Protein AF-A0A8B5WD31-F1 (afdb_monomer)

Nearest PDB structures (foldseek):
  7qjd-assembly1_n  TM=5.435E-01  e=7.075E+00  Homo sapiens

Sequence (57 aa):
MPRLADEITRRRTFAIISHPDAGKTTLTEKFLLFGGAIQLAGSVKSRKASRHATSDW

pLDDT: mean 83.81, std 14.86, range [43.78, 97.31]

Secondary structure (DSSP, 8-state):
---HHHHHHH---------TTSSHHHHHHHHHHHTT-HHHHHHHHHHHHHTTSS---

Radius of gyration: 15.97 Å; Cα contacts (8 Å, |Δi|>4): 22; chains: 1; bounding box: 39×20×45 Å

Foldseek 3Di:
DDDPVNVVVPDDDDDDDDDPPPCRLVVVLVVCVVVVVNVVSVVSVVVVVVVVPDDDD

Solvent-accessible surface area (backbone atoms only — not comparable to full-atom values): 3726 Å² total; per-residue (Å²): 129,86,52,72,67,61,59,58,71,72,63,85,87,85,84,91,85,76,65,87,89,72,42,67,67,63,53,51,29,50,53,26,47,77,69,68,37,50,70,61,20,50,52,51,50,49,58,54,53,60,66,68,73,53,84,89,126

Mean predicted aligned error: 7.58 Å

Structure (mmCIF, N/CA/C/O backbone):
data_AF-A0A8B5WD31-F1
#
_entry.id   AF-A0A8B5WD31-F1
#
loop_
_atom_site.group_PDB
_atom_site.id
_atom_site.type_symbol
_atom_site.label_atom_id
_atom_site.label_alt_id
_atom_site.label_comp_id
_atom_site.label_asym_id
_atom_site.label_entity_id
_atom_site.label_seq_id
_atom_site.pdbx_PDB_ins_code
_atom_site.Cartn_x
_atom_site.Cartn_y
_atom_site.Cartn_z
_atom_site.occupancy
_atom_site.B_iso_or_equiv
_atom_site.auth_seq_id
_atom_site.auth_comp_id
_atom_site.auth_asym_id
_atom_site.auth_atom_id
_atom_site.pdbx_PDB_model_num
ATOM 1 N N . MET A 1 1 ? -15.087 -0.497 25.001 1.00 71.62 1 MET A N 1
ATOM 2 C CA . MET A 1 1 ? -14.961 -1.512 23.934 1.00 71.62 1 MET A CA 1
ATOM 3 C C . MET A 1 1 ? -15.616 -0.958 22.684 1.00 71.62 1 MET A C 1
ATOM 5 O O . MET A 1 1 ? -16.758 -0.524 22.798 1.00 71.62 1 MET A O 1
ATOM 9 N N . PRO A 1 2 ? -14.914 -0.874 21.543 1.00 80.38 2 PRO A N 1
ATOM 10 C CA . PRO A 1 2 ? -15.540 -0.438 20.298 1.00 80.38 2 PRO A CA 1
ATOM 11 C C . PRO A 1 2 ? -16.661 -1.412 19.914 1.00 80.38 2 PRO A C 1
ATOM 13 O O . PRO A 1 2 ? -16.541 -2.619 20.137 1.00 80.38 2 PRO A O 1
ATOM 16 N N . ARG A 1 3 ? -17.777 -0.898 19.386 1.00 95.25 3 ARG A N 1
ATOM 17 C CA . ARG A 1 3 ? -18.903 -1.751 18.985 1.00 95.25 3 ARG A CA 1
ATOM 18 C C . ARG A 1 3 ? -18.565 -2.438 17.667 1.00 95.25 3 ARG A C 1
ATOM 20 O O . ARG A 1 3 ? -17.923 -1.847 16.801 1.00 95.25 3 ARG A O 1
ATOM 27 N N . LEU A 1 4 ? -19.068 -3.657 17.474 1.00 96.38 4 LEU A N 1
ATOM 28 C CA . LEU A 1 4 ? -18.843 -4.438 16.251 1.00 96.38 4 LEU A CA 1
ATOM 29 C C . LEU A 1 4 ? -19.207 -3.661 14.969 1.00 96.38 4 LEU A C 1
ATOM 31 O O . LEU A 1 4 ? -18.498 -3.743 13.971 1.00 96.38 4 LEU A O 1
ATOM 35 N N . ALA A 1 5 ? -20.276 -2.864 15.001 1.00 96.75 5 ALA A N 1
ATOM 36 C CA . ALA A 1 5 ? -20.675 -2.031 13.867 1.00 96.75 5 ALA A CA 1
ATOM 37 C C . ALA A 1 5 ? -19.634 -0.946 13.522 1.00 96.75 5 ALA A C 1
ATOM 39 O O . ALA A 1 5 ? -19.351 -0.7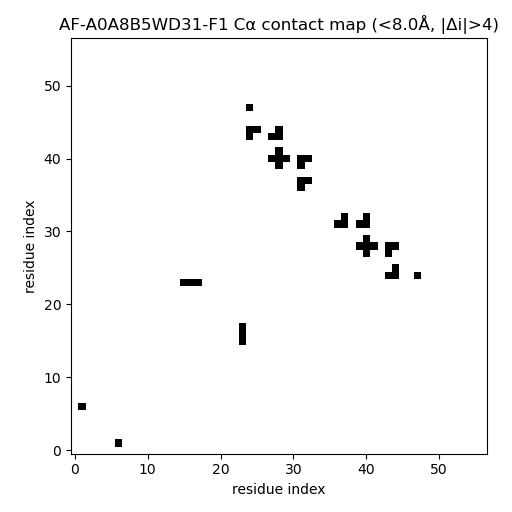09 12.344 1.00 96.75 5 ALA A O 1
ATOM 40 N N . ASP A 1 6 ? -19.019 -0.330 14.537 1.00 97.31 6 ASP A N 1
ATOM 41 C CA . ASP A 1 6 ? -17.990 0.702 14.356 1.00 97.31 6 ASP A CA 1
ATOM 42 C C . ASP A 1 6 ? -16.735 0.086 13.709 1.00 97.31 6 ASP A C 1
ATOM 44 O O . ASP A 1 6 ? -16.138 0.655 12.795 1.00 97.31 6 ASP A O 1
ATOM 48 N N . GLU A 1 7 ? -16.386 -1.134 14.128 1.00 96.56 7 GLU A N 1
ATOM 49 C CA . GLU A 1 7 ? -15.298 -1.942 13.577 1.00 96.56 7 GLU A CA 1
ATOM 50 C C . GLU A 1 7 ? -15.503 -2.298 12.099 1.00 96.56 7 GLU A C 1
ATOM 52 O O . GLU A 1 7 ? -14.572 -2.227 11.293 1.00 96.56 7 GLU A O 1
ATOM 57 N N . ILE A 1 8 ? -16.710 -2.707 11.720 1.00 96.81 8 ILE A N 1
ATOM 58 C CA . ILE A 1 8 ? -17.027 -3.062 10.331 1.00 96.81 8 ILE A CA 1
ATOM 59 C C . ILE A 1 8 ? -16.943 -1.815 9.442 1.00 96.81 8 ILE A C 1
ATOM 61 O O . ILE A 1 8 ? -16.301 -1.842 8.392 1.00 96.81 8 ILE A O 1
ATOM 65 N N . THR A 1 9 ? -17.502 -0.697 9.908 1.00 97.31 9 THR A N 1
ATOM 66 C CA . THR A 1 9 ? -17.635 0.543 9.127 1.00 97.31 9 THR A CA 1
ATOM 67 C C . THR A 1 9 ? -16.290 1.169 8.754 1.00 97.31 9 THR A C 1
ATOM 69 O O . THR A 1 9 ? -16.175 1.810 7.708 1.00 97.31 9 THR A O 1
ATOM 72 N N . ARG A 1 10 ? -15.248 0.969 9.566 1.00 96.00 10 ARG A N 1
ATOM 73 C CA . ARG A 1 10 ? -13.902 1.525 9.340 1.00 96.00 10 ARG A CA 1
ATOM 74 C C . ARG A 1 10 ? -13.005 0.699 8.408 1.00 96.00 10 ARG A C 1
ATOM 76 O O . ARG A 1 10 ? -11.983 1.206 7.958 1.00 96.00 10 ARG A O 1
ATOM 83 N N . ARG A 1 11 ? -13.362 -0.549 8.077 1.00 96.50 11 ARG A N 1
ATOM 84 C CA . ARG A 1 11 ? -12.550 -1.403 7.187 1.00 96.50 11 ARG A CA 1
ATOM 85 C C . ARG A 1 11 ? -12.729 -1.020 5.717 1.00 96.50 11 ARG A C 1
ATOM 87 O O . ARG A 1 11 ? -13.834 -0.723 5.265 1.00 96.50 11 ARG A O 1
ATOM 94 N N . ARG A 1 12 ? -11.638 -1.049 4.952 1.00 95.81 12 ARG A N 1
ATOM 95 C CA . ARG A 1 12 ? -11.633 -0.881 3.492 1.00 95.81 12 ARG A CA 1
ATOM 96 C C . ARG A 1 12 ? -10.757 -1.977 2.888 1.00 95.81 12 ARG A C 1
ATOM 98 O O . ARG A 1 12 ? -9.563 -2.022 3.163 1.00 95.81 12 ARG A O 1
ATOM 105 N N . THR A 1 13 ? -11.356 -2.849 2.083 1.00 96.56 13 THR A N 1
ATOM 106 C CA . THR A 1 13 ? -10.675 -3.961 1.402 1.00 96.56 13 THR A CA 1
ATOM 107 C C . THR A 1 13 ? -10.831 -3.763 -0.096 1.00 96.56 13 THR A C 1
ATOM 109 O O . THR A 1 13 ? -11.952 -3.641 -0.582 1.00 96.56 13 THR A O 1
ATOM 112 N N . PHE A 1 14 ? -9.719 -3.690 -0.821 1.00 96.19 14 PHE A N 1
ATOM 113 C CA . PHE A 1 14 ? -9.720 -3.417 -2.255 1.00 96.19 14 PHE A CA 1
ATOM 114 C C 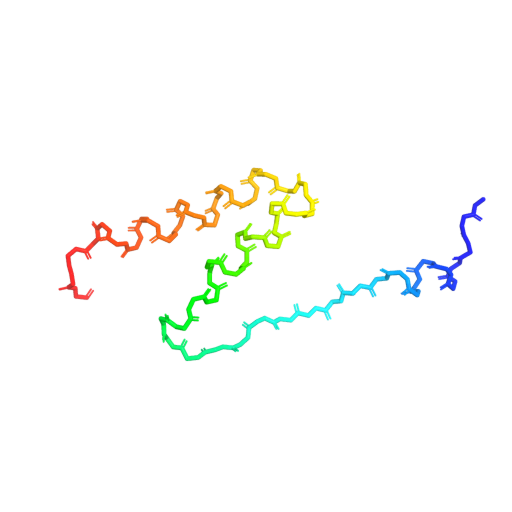. PHE A 1 14 ? -8.492 -4.030 -2.936 1.00 96.19 14 PHE A C 1
ATOM 116 O O . PHE A 1 14 ? -7.536 -4.432 -2.271 1.00 96.19 14 PHE A O 1
ATOM 123 N N . ALA A 1 15 ? -8.520 -4.073 -4.267 1.00 94.75 15 ALA A N 1
ATOM 124 C CA . ALA A 1 15 ? -7.406 -4.484 -5.114 1.00 94.75 15 ALA A CA 1
ATOM 125 C C . ALA A 1 15 ? -7.136 -3.421 -6.189 1.00 94.75 15 ALA A C 1
ATOM 127 O O . ALA A 1 15 ? -8.039 -2.681 -6.578 1.00 94.75 15 ALA A O 1
ATOM 128 N N . ILE A 1 16 ? -5.895 -3.357 -6.676 1.00 91.75 16 ILE A N 1
ATOM 129 C CA . ILE A 1 16 ? -5.503 -2.507 -7.808 1.00 91.75 16 ILE A CA 1
ATOM 130 C C . ILE A 1 16 ? -5.330 -3.413 -9.030 1.00 91.75 16 ILE A C 1
ATOM 132 O O . ILE A 1 16 ? -4.459 -4.284 -9.028 1.00 91.75 16 ILE A O 1
ATOM 136 N N . ILE A 1 17 ? -6.143 -3.196 -10.066 1.00 93.19 17 ILE A N 1
ATOM 137 C CA . ILE A 1 17 ? -6.093 -3.923 -11.342 1.00 93.19 17 ILE A CA 1
ATOM 138 C C . ILE A 1 17 ? -5.719 -2.920 -12.433 1.00 93.19 17 ILE A C 1
ATOM 140 O O . ILE A 1 17 ? -6.321 -1.853 -12.524 1.00 93.19 17 ILE A O 1
ATOM 144 N N . SER A 1 18 ? -4.710 -3.237 -13.240 1.00 91.62 18 SER A N 1
ATOM 145 C CA . SER A 1 18 ? -4.257 -2.372 -14.329 1.00 91.62 18 SER A CA 1
ATOM 146 C C . SER A 1 18 ? -3.562 -3.179 -15.421 1.00 91.62 18 SER A C 1
ATOM 148 O O . SER A 1 18 ? -3.112 -4.301 -15.185 1.00 91.62 18 SER A O 1
ATOM 150 N N . HIS A 1 19 ? -3.411 -2.568 -16.594 1.00 92.75 19 HIS A N 1
ATOM 151 C CA . HIS A 1 19 ? -2.536 -3.064 -17.656 1.00 92.75 19 HIS A CA 1
ATOM 152 C C . HIS A 1 19 ? -1.061 -3.124 -17.180 1.00 92.75 19 HIS A C 1
ATOM 154 O O . HIS A 1 19 ? -0.719 -2.403 -16.224 1.00 92.75 19 HIS A O 1
ATOM 160 N N . PRO A 1 20 ? -0.190 -3.961 -17.793 1.00 91.06 20 PRO A N 1
ATOM 161 C CA . PRO A 1 20 ? 1.255 -3.892 -17.586 1.00 91.06 20 PRO A CA 1
ATOM 162 C C . PRO A 1 20 ? 1.787 -2.455 -17.646 1.00 91.06 20 PRO A C 1
ATOM 164 O O . PRO A 1 20 ? 1.264 -1.612 -18.369 1.00 91.06 20 PRO A O 1
ATOM 167 N N . ASP A 1 21 ? 2.763 -2.162 -16.788 1.00 85.62 21 ASP A N 1
ATOM 168 C CA . ASP A 1 21 ? 3.476 -0.878 -16.694 1.00 85.62 21 ASP A CA 1
ATOM 169 C C . ASP A 1 21 ? 2.656 0.384 -16.371 1.00 85.62 21 ASP A C 1
ATOM 171 O O . ASP A 1 21 ? 3.231 1.444 -16.138 1.00 85.62 21 ASP A O 1
ATOM 175 N N . ALA A 1 22 ? 1.343 0.270 -16.148 1.00 91.69 22 ALA A N 1
ATOM 176 C CA . ALA A 1 22 ? 0.475 1.376 -15.714 1.00 91.69 22 ALA A CA 1
ATOM 177 C C . ALA A 1 22 ? 0.782 1.924 -14.298 1.00 91.69 22 ALA A C 1
ATOM 179 O O . ALA A 1 22 ? 0.091 2.802 -13.787 1.00 91.69 22 ALA A O 1
ATOM 180 N N . GLY A 1 23 ? 1.806 1.395 -13.623 1.00 89.81 23 GLY A N 1
ATOM 181 C CA . GLY A 1 23 ? 2.283 1.936 -12.352 1.00 89.81 23 GLY A CA 1
ATOM 182 C C . GLY A 1 23 ? 1.592 1.397 -11.098 1.00 89.81 23 GLY A C 1
ATOM 183 O O . GLY A 1 23 ? 1.777 1.987 -10.032 1.00 89.81 23 GLY A O 1
ATOM 184 N N . LYS A 1 24 ? 0.878 0.257 -11.160 1.00 94.00 24 LYS A N 1
ATOM 185 C CA . LYS A 1 24 ? 0.211 -0.355 -9.983 1.00 94.00 24 LYS A CA 1
ATOM 186 C C . LYS A 1 24 ? 1.137 -0.449 -8.765 1.00 94.00 24 LYS A C 1
ATOM 188 O O . LYS A 1 24 ? 0.747 -0.122 -7.654 1.00 94.00 24 LYS A O 1
ATOM 193 N N . THR A 1 25 ? 2.386 -0.861 -8.992 1.00 89.69 25 THR A N 1
ATOM 194 C CA . THR A 1 25 ? 3.380 -1.088 -7.938 1.00 89.69 25 THR A CA 1
ATOM 195 C C . THR A 1 25 ? 3.810 0.231 -7.297 1.00 89.69 25 THR A C 1
ATOM 197 O O . THR A 1 25 ? 3.852 0.331 -6.076 1.00 89.69 25 THR A O 1
ATOM 200 N N . THR A 1 26 ? 4.016 1.273 -8.111 1.00 89.88 26 THR A N 1
ATOM 201 C CA . THR A 1 26 ? 4.322 2.630 -7.635 1.00 89.88 26 THR A CA 1
ATOM 202 C C . THR A 1 26 ? 3.173 3.189 -6.790 1.00 89.88 26 THR A C 1
ATOM 204 O O . THR A 1 26 ? 3.402 3.827 -5.765 1.00 89.88 26 THR A O 1
ATOM 207 N N . LEU A 1 27 ? 1.925 2.942 -7.199 1.00 93.50 27 LEU A N 1
ATOM 208 C CA . LEU A 1 27 ? 0.751 3.368 -6.443 1.00 93.50 27 LEU A CA 1
ATOM 209 C C . LEU A 1 27 ? 0.643 2.618 -5.105 1.00 93.50 27 LEU A C 1
ATOM 211 O O . LEU A 1 27 ? 0.424 3.251 -4.073 1.00 93.50 27 LEU A O 1
ATOM 215 N N . THR A 1 28 ? 0.876 1.300 -5.096 1.00 93.06 28 THR A N 1
ATOM 216 C CA . THR A 1 28 ? 0.930 0.491 -3.866 1.00 93.06 28 THR A CA 1
ATOM 217 C C . THR A 1 28 ? 1.978 1.014 -2.879 1.00 93.06 28 THR A C 1
ATOM 219 O O . THR A 1 28 ? 1.676 1.148 -1.697 1.00 93.06 28 THR A O 1
ATOM 222 N N . GLU A 1 29 ? 3.183 1.359 -3.342 1.00 92.62 29 GLU A N 1
ATOM 223 C CA . GLU A 1 29 ? 4.242 1.922 -2.487 1.00 92.62 29 GLU A CA 1
ATOM 224 C C . GLU A 1 29 ? 3.792 3.209 -1.784 1.00 92.62 29 GLU A C 1
ATOM 226 O O . GLU A 1 29 ? 3.991 3.358 -0.577 1.00 92.62 29 GLU A O 1
ATOM 231 N N . LYS A 1 30 ? 3.135 4.119 -2.514 1.00 92.88 30 LYS A N 1
ATOM 232 C CA . LYS A 1 30 ? 2.630 5.376 -1.947 1.00 92.88 30 LYS A CA 1
ATOM 233 C C . LYS A 1 30 ? 1.530 5.142 -0.912 1.00 92.88 30 LYS A C 1
ATOM 235 O O . LYS A 1 30 ? 1.583 5.743 0.155 1.00 92.88 30 LYS A O 1
ATOM 240 N N . PHE A 1 31 ? 0.575 4.250 -1.185 1.00 93.81 31 PHE A N 1
ATOM 241 C CA . PHE A 1 31 ? -0.466 3.896 -0.210 1.00 93.81 31 PHE A CA 1
ATOM 242 C C . PHE A 1 31 ? 0.127 3.359 1.094 1.00 93.81 31 PHE A C 1
ATOM 244 O O . PHE A 1 31 ? -0.285 3.772 2.175 1.00 93.81 31 PHE A O 1
ATOM 251 N N . LEU A 1 32 ? 1.116 2.469 0.994 1.00 93.00 32 LEU A N 1
ATOM 252 C CA . LEU A 1 32 ? 1.788 1.904 2.159 1.00 93.00 32 LEU A CA 1
ATOM 253 C C . LEU A 1 32 ? 2.560 2.967 2.945 1.00 93.00 32 LEU A C 1
ATOM 255 O O . LEU A 1 32 ? 2.493 2.971 4.170 1.00 93.00 32 LEU A O 1
ATOM 259 N N . LEU A 1 33 ? 3.235 3.896 2.261 1.00 91.81 33 LEU A N 1
ATOM 260 C CA . LEU A 1 33 ? 3.914 5.019 2.908 1.00 91.81 33 LEU A CA 1
ATOM 261 C C . LEU A 1 33 ? 2.926 5.919 3.666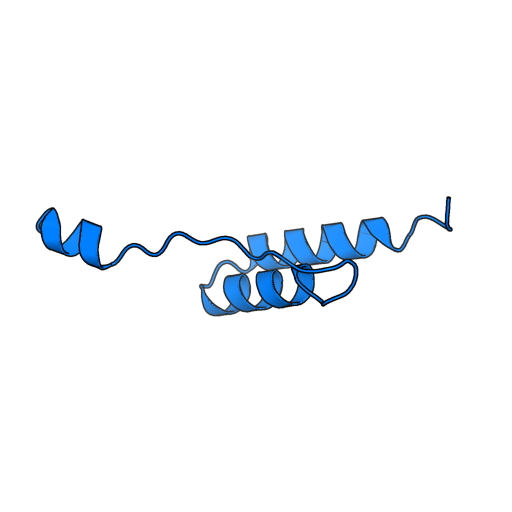 1.00 91.81 33 LEU A C 1
ATOM 263 O O . LEU A 1 33 ? 3.150 6.211 4.838 1.00 91.81 33 LEU A O 1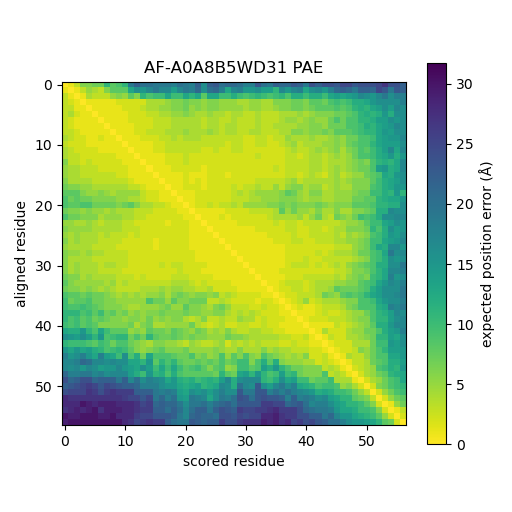
ATOM 267 N N . PHE A 1 34 ? 1.819 6.314 3.030 1.00 92.38 34 PHE A N 1
ATOM 268 C CA . PHE A 1 34 ? 0.791 7.143 3.670 1.00 92.38 34 PHE A CA 1
ATOM 269 C C . PHE A 1 34 ? 0.077 6.425 4.821 1.00 92.38 34 PHE A C 1
ATOM 271 O O . PHE A 1 34 ? -0.338 7.069 5.779 1.00 92.38 34 PHE A O 1
ATOM 278 N N . GLY A 1 35 ? -0.025 5.096 4.762 1.00 90.69 35 GLY A N 1
ATOM 279 C CA . GLY A 1 35 ? -0.533 4.263 5.852 1.00 90.69 35 GLY A CA 1
ATOM 280 C C . GLY A 1 35 ? 0.475 3.992 6.975 1.00 90.69 35 GLY A C 1
ATOM 281 O O . GL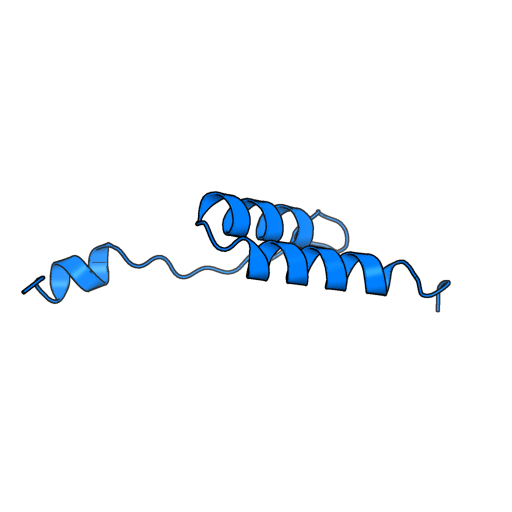Y A 1 35 ? 0.169 3.208 7.868 1.00 9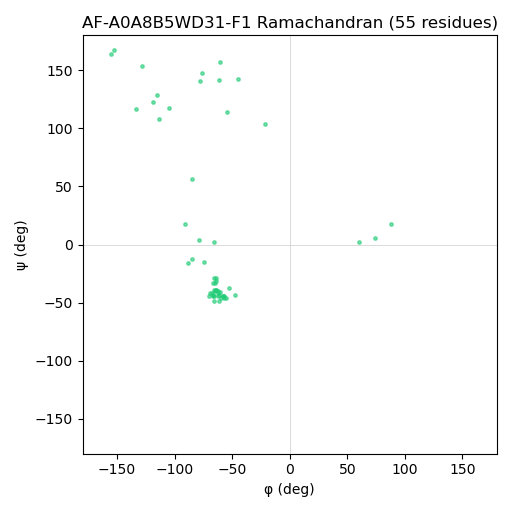0.69 35 GLY A O 1
ATOM 282 N N . GLY A 1 36 ? 1.683 4.569 6.929 1.00 90.25 36 GLY A N 1
ATOM 283 C CA . GLY A 1 36 ? 2.740 4.339 7.921 1.00 90.25 36 GLY A CA 1
ATOM 284 C C . GLY A 1 36 ? 3.438 2.974 7.812 1.00 90.25 36 GLY A C 1
ATOM 285 O O . GLY A 1 36 ? 4.303 2.652 8.624 1.00 90.25 36 GLY A O 1
ATOM 286 N N . ALA A 1 37 ? 3.127 2.171 6.792 1.00 92.06 37 ALA A N 1
ATOM 287 C CA . ALA A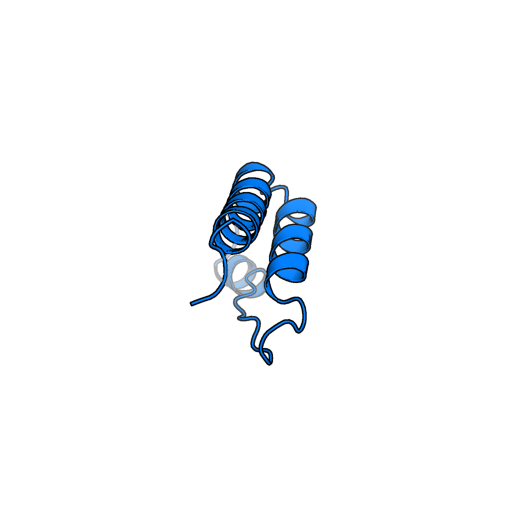 1 37 ? 3.704 0.849 6.550 1.00 92.06 37 ALA A CA 1
ATOM 288 C C . ALA A 1 37 ? 5.040 0.937 5.783 1.00 92.06 37 ALA A C 1
ATOM 290 O O . ALA A 1 37 ? 5.214 0.337 4.719 1.00 92.06 37 ALA A O 1
ATOM 291 N N . ILE A 1 38 ? 6.000 1.691 6.332 1.00 85.06 38 ILE A N 1
ATOM 292 C CA . ILE A 1 38 ? 7.278 2.051 5.686 1.00 85.06 38 ILE A CA 1
ATOM 293 C C . ILE A 1 38 ? 8.071 0.815 5.230 1.00 85.06 38 ILE A C 1
ATOM 295 O O . ILE A 1 38 ? 8.535 0.762 4.090 1.00 85.06 38 ILE A O 1
ATOM 299 N N . GLN A 1 39 ? 8.199 -0.205 6.086 1.00 84.62 39 GLN A N 1
ATOM 300 C CA . GLN A 1 39 ? 8.927 -1.440 5.754 1.00 84.62 39 GLN A CA 1
ATOM 301 C C . GLN A 1 39 ? 8.276 -2.190 4.585 1.00 84.62 39 GLN A C 1
ATOM 303 O O . GLN A 1 39 ? 8.959 -2.653 3.668 1.00 84.62 39 GLN A O 1
ATOM 308 N N . LEU A 1 40 ? 6.942 -2.265 4.579 1.00 81.00 40 LEU A N 1
ATOM 309 C CA . LEU A 1 40 ? 6.199 -2.927 3.514 1.00 81.00 40 LEU A CA 1
ATOM 310 C C . LEU A 1 40 ? 6.337 -2.150 2.199 1.00 81.00 40 LEU A C 1
ATOM 312 O O . LEU A 1 40 ? 6.606 -2.771 1.169 1.00 81.00 40 LEU A O 1
ATOM 316 N N . ALA A 1 41 ? 6.261 -0.813 2.242 1.00 82.44 41 ALA A N 1
ATOM 317 C CA . ALA A 1 41 ? 6.509 0.056 1.090 1.00 82.44 41 ALA A CA 1
ATOM 318 C C . ALA A 1 41 ? 7.911 -0.177 0.494 1.00 82.44 41 ALA A C 1
ATOM 320 O O . ALA A 1 41 ? 8.049 -0.377 -0.714 1.00 82.44 41 ALA A O 1
ATOM 321 N N . GLY A 1 42 ? 8.944 -0.253 1.343 1.00 78.44 42 GLY A N 1
ATOM 322 C CA . GLY A 1 42 ? 10.316 -0.562 0.928 1.00 78.44 42 GLY A CA 1
ATOM 323 C C . GLY A 1 42 ? 10.456 -1.936 0.263 1.00 78.44 42 GLY A C 1
ATOM 324 O O . GLY A 1 42 ? 11.122 -2.063 -0.765 1.00 78.44 42 GLY A O 1
ATOM 325 N N . SER A 1 43 ? 9.772 -2.960 0.785 1.00 79.62 43 SER A N 1
ATOM 326 C CA . SER A 1 43 ? 9.794 -4.314 0.208 1.00 79.62 43 SER A CA 1
ATOM 327 C C . SER A 1 43 ? 9.134 -4.398 -1.177 1.00 79.62 43 SER A C 1
ATOM 329 O O . SER A 1 43 ? 9.559 -5.190 -2.022 1.00 79.62 43 SER A O 1
ATOM 331 N N . VAL A 1 44 ? 8.095 -3.591 -1.425 1.00 80.19 44 VAL A N 1
ATOM 332 C CA . VAL A 1 44 ? 7.416 -3.518 -2.728 1.00 80.19 44 VAL A CA 1
ATOM 333 C C . VAL A 1 44 ? 8.335 -2.849 -3.750 1.00 80.19 44 VAL A C 1
ATOM 335 O O . VAL A 1 44 ? 8.526 -3.395 -4.840 1.00 80.19 44 VAL A O 1
ATOM 338 N N . LYS A 1 45 ? 8.995 -1.753 -3.358 1.00 78.31 45 LYS A N 1
ATOM 339 C CA . LYS A 1 45 ? 10.005 -1.071 -4.176 1.00 78.31 45 LYS A CA 1
ATOM 340 C C . LYS A 1 45 ? 11.184 -1.979 -4.519 1.00 78.31 45 LYS A C 1
ATOM 342 O O . LYS A 1 45 ? 11.588 -2.053 -5.677 1.00 78.31 45 LYS A O 1
ATOM 347 N N . SER A 1 46 ? 11.707 -2.710 -3.532 1.00 70.25 46 SER A N 1
ATOM 348 C CA . SER A 1 46 ? 12.812 -3.658 -3.724 1.00 70.25 46 SER A CA 1
ATOM 349 C C . SER A 1 46 ? 12.444 -4.781 -4.703 1.00 70.25 46 SER A C 1
ATOM 351 O O . SER A 1 46 ? 13.208 -5.049 -5.625 1.00 70.25 46 SER A O 1
ATOM 353 N N . ARG A 1 47 ? 11.237 -5.361 -4.595 1.00 75.81 47 ARG A N 1
ATOM 354 C CA . ARG A 1 47 ? 10.732 -6.366 -5.552 1.00 75.81 47 ARG A CA 1
ATOM 355 C C . ARG A 1 47 ? 10.513 -5.816 -6.962 1.00 75.81 47 ARG A C 1
ATOM 357 O O . ARG A 1 47 ? 10.670 -6.550 -7.934 1.00 75.81 47 ARG A O 1
ATOM 364 N N . LYS A 1 48 ? 10.130 -4.542 -7.098 1.00 72.06 48 LYS A N 1
ATOM 365 C CA . LYS A 1 48 ? 10.072 -3.880 -8.408 1.00 72.06 48 LYS A CA 1
ATOM 366 C C . LYS A 1 48 ? 11.478 -3.758 -8.997 1.00 72.06 48 LYS A C 1
ATOM 368 O O . LYS A 1 48 ? 11.676 -4.151 -10.139 1.00 72.06 48 LYS A O 1
ATOM 373 N N . ALA A 1 49 ? 12.436 -3.265 -8.212 1.00 67.75 49 ALA A N 1
ATOM 374 C CA . ALA A 1 49 ? 13.819 -3.064 -8.640 1.00 67.75 49 ALA A CA 1
ATOM 375 C C . ALA A 1 49 ? 14.531 -4.381 -8.994 1.00 67.75 49 ALA A C 1
ATOM 377 O O . ALA A 1 49 ? 15.233 -4.432 -9.999 1.00 67.75 49 ALA A O 1
ATOM 378 N N . SER A 1 50 ? 14.298 -5.465 -8.244 1.00 64.12 50 SER A N 1
ATOM 379 C CA . SER A 1 50 ? 14.891 -6.775 -8.548 1.00 64.12 50 SER A CA 1
ATOM 380 C C . SER A 1 50 ? 14.419 -7.346 -9.888 1.00 64.12 50 SER A C 1
ATOM 382 O O . SER A 1 50 ? 15.194 -8.003 -10.573 1.00 64.12 50 SER A O 1
ATOM 384 N N . ARG A 1 51 ? 13.182 -7.038 -10.307 1.00 60.91 51 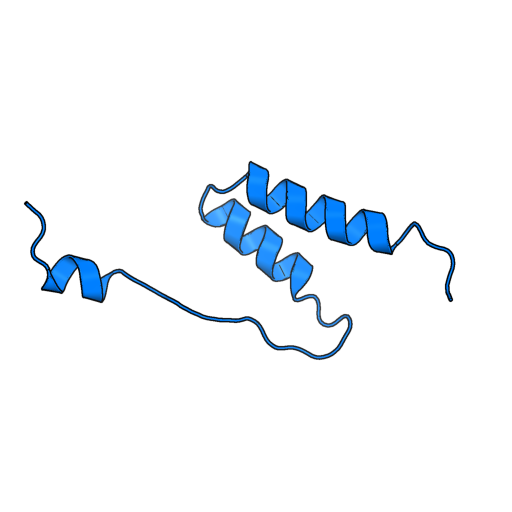ARG A N 1
ATOM 385 C CA . ARG A 1 51 ? 12.653 -7.400 -11.633 1.00 60.91 51 ARG A CA 1
ATOM 386 C C . ARG A 1 51 ? 13.211 -6.557 -12.786 1.00 60.91 51 ARG A C 1
ATOM 388 O O . ARG A 1 51 ? 13.041 -6.960 -13.921 1.00 60.91 51 ARG A O 1
ATOM 395 N N . HIS A 1 52 ? 13.846 -5.412 -12.517 1.00 54.88 52 HIS A N 1
ATOM 396 C CA . HIS A 1 52 ? 14.520 -4.608 -13.553 1.00 54.88 52 HIS A CA 1
ATOM 397 C C . HIS A 1 52 ? 15.983 -5.044 -13.761 1.00 54.88 52 HIS A C 1
ATOM 399 O O . HIS A 1 52 ? 16.596 -4.673 -14.752 1.00 54.88 52 HIS A O 1
ATOM 405 N N . ALA A 1 53 ? 16.559 -5.815 -12.828 1.00 54.69 53 ALA A N 1
ATOM 406 C CA . ALA A 1 53 ? 17.947 -6.287 -12.883 1.00 54.69 53 ALA A CA 1
ATOM 407 C C . ALA A 1 53 ? 18.101 -7.657 -13.574 1.00 54.69 53 ALA A C 1
ATOM 409 O O . ALA A 1 53 ? 19.113 -8.332 -13.405 1.00 54.69 53 ALA A O 1
ATOM 410 N N . THR A 1 54 ? 17.096 -8.085 -14.335 1.00 50.31 54 THR A N 1
ATOM 411 C CA . THR A 1 54 ? 17.179 -9.241 -15.231 1.00 50.31 54 THR A CA 1
ATOM 412 C C . THR A 1 54 ? 17.060 -8.700 -16.647 1.00 50.31 54 THR A C 1
ATOM 414 O O . THR A 1 54 ? 16.017 -8.187 -17.026 1.00 50.31 54 THR A O 1
ATOM 417 N N . SER A 1 55 ? 18.180 -8.726 -17.373 1.00 45.31 55 SER A N 1
ATOM 418 C CA . SER A 1 55 ? 18.242 -8.445 -18.807 1.00 45.31 55 SER A CA 1
ATOM 419 C C . SER A 1 55 ? 17.262 -9.370 -19.522 1.00 45.31 55 SER A C 1
ATOM 421 O O . SER A 1 55 ? 17.457 -10.583 -19.502 1.00 45.31 55 SER A O 1
ATOM 423 N N . ASP A 1 56 ? 16.242 -8.752 -20.106 1.00 43.78 56 ASP A N 1
ATOM 424 C CA . ASP A 1 56 ? 15.127 -9.300 -20.874 1.00 43.78 56 ASP A CA 1
ATOM 425 C C . ASP A 1 56 ? 15.347 -10.698 -21.483 1.00 43.78 56 ASP A C 1
ATOM 427 O O . ASP A 1 56 ? 16.001 -10.863 -22.516 1.00 43.78 56 ASP A O 1
ATOM 431 N N . TRP A 1 57 ? 14.728 -11.690 -20.841 1.00 46.38 57 TRP A N 1
ATOM 432 C CA . TRP A 1 57 ? 13.936 -12.751 -21.467 1.00 46.38 57 TRP A CA 1
ATOM 433 C C . TRP 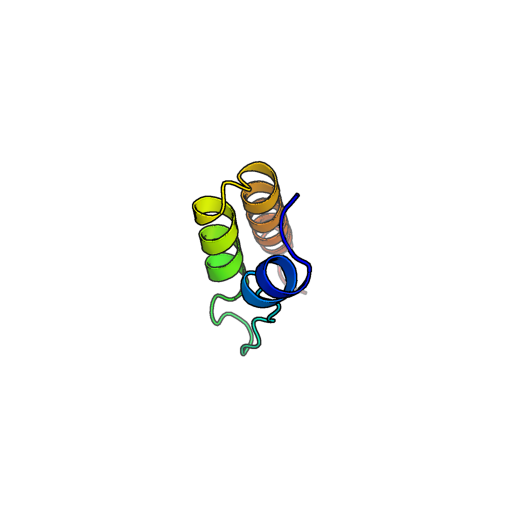A 1 57 ? 12.835 -13.195 -20.497 1.00 46.38 57 TRP A C 1
ATOM 435 O O . TRP A 1 57 ? 13.088 -13.218 -19.268 1.00 46.38 57 TRP A O 1
#